Protein 6IF6 (pdb70)

Structure (mmCIF, N/CA/C/O backbone):
data_6IF6
#
_entry.id   6IF6
#
_cell.length_a   66.900
_cell.length_b   66.900
_cell.length_c   59.800
_cell.angle_alpha   90.00
_cell.angle_beta   90.00
_cell.angle_gamma   120.00
#
_symmetry.space_group_name_H-M   'P 31 2 1'
#
loop_
_entity.id
_entity.type
_entity.pdbx_description
1 polymer 'Protein SflA'
2 non-polymer GLYCEROL
3 non-polymer 'PHOSPHATE ION'
4 water water
#
loop_
_atom_site.group_PDB
_atom_site.id
_atom_site.type_symbol
_atom_site.label_atom_id
_atom_site.label_alt_id
_atom_site.label_comp_id
_atom_site.label_asym_id
_atom_site.label_entity_id
_atom_site.label_seq_id
_atom_site.pdbx_PDB_ins_code
_atom_site.Cartn_x
_atom_site.Cartn_y
_atom_site.Cartn_z
_atom_site.occupancy
_atom_site.B_iso_or_equiv
_atom_site.auth_seq_id
_atom_site.auth_comp_id
_atom_site.auth_asym_id
_atom_site.auth_atom_id
_atom_site.pdbx_PDB_model_num
ATOM 1 N N . SER A 1 3 ? 36.897 0.605 13.683 1.00 75.21 1 SER A N 1
ATOM 2 C CA . SER A 1 3 ? 35.831 1.566 13.957 1.00 79.00 1 SER A CA 1
ATOM 3 C C . SER A 1 3 ? 35.931 2.182 15.362 1.00 78.82 1 SER A C 1
ATOM 4 O O . SER A 1 3 ? 35.084 1.918 16.222 1.00 77.82 1 SER A O 1
ATOM 7 N N . GLN A 1 4 ? 36.956 3.004 15.593 1.00 76.37 2 GLN A N 1
ATOM 8 C CA . GLN A 1 4 ? 37.093 3.711 16.872 1.00 74.32 2 GLN A CA 1
ATOM 9 C C . GLN A 1 4 ? 36.221 4.975 16.857 1.00 70.03 2 GLN A C 1
ATOM 10 O O . GLN A 1 4 ? 36.722 6.106 16.970 1.00 63.46 2 GLN A O 1
ATOM 16 N N . ALA A 1 5 ? 34.912 4.764 16.711 1.00 61.32 3 ALA A N 1
ATOM 17 C CA . ALA A 1 5 ? 33.962 5.851 16.508 1.00 55.35 3 ALA A CA 1
ATOM 18 C C . ALA A 1 5 ? 32.583 5.507 17.060 1.00 47.45 3 ALA A C 1
ATOM 19 O O . ALA A 1 5 ? 31.704 5.068 16.317 1.00 48.95 3 ALA A O 1
ATOM 21 N N . PRO A 1 6 ? 32.387 5.736 18.367 1.00 43.50 4 PRO A N 1
ATOM 22 C CA . PRO A 1 6 ? 31.103 5.476 19.036 1.00 42.04 4 PRO A CA 1
ATOM 23 C C . PRO A 1 6 ? 29.973 6.319 18.453 1.00 40.94 4 PRO A C 1
ATOM 24 O O . PRO A 1 6 ? 30.213 7.458 18.052 1.00 41.14 4 PRO A O 1
ATOM 28 N N . ASN A 1 7 ? 28.765 5.769 18.415 1.00 35.18 5 ASN A N 1
ATOM 29 C CA . ASN A 1 7 ? 27.588 6.504 17.973 1.00 39.67 5 ASN A CA 1
ATOM 30 C C . ASN A 1 7 ? 26.621 6.773 19.124 1.00 37.59 5 ASN A C 1
ATOM 31 O O . ASN A 1 7 ? 25.768 7.653 19.039 1.00 35.12 5 ASN A O 1
ATOM 36 N N . ASP A 1 8 ? 26.745 5.998 20.196 1.00 35.91 6 ASP A N 1
ATOM 37 C CA . ASP A 1 8 ? 25.897 6.168 21.375 1.00 37.66 6 ASP A CA 1
ATOM 38 C C . ASP A 1 8 ? 26.485 7.257 22.291 1.00 27.14 6 ASP A C 1
ATOM 39 O O . ASP A 1 8 ? 27.683 7.279 22.524 1.00 31.67 6 ASP A O 1
ATOM 44 N N . PRO A 1 9 ? 25.638 8.181 22.781 1.00 29.82 7 PRO A N 1
ATOM 45 C CA . PRO A 1 9 ? 26.149 9.349 23.518 1.00 27.94 7 PRO A CA 1
ATOM 46 C C . PRO A 1 9 ? 26.869 8.975 24.815 1.00 23.93 7 PRO A C 1
ATOM 47 O O . PRO A 1 9 ? 27.796 9.672 25.210 1.00 24.79 7 PRO A O 1
ATOM 51 N N . ILE A 1 10 ? 26.470 7.885 25.467 1.00 25.56 8 ILE A N 1
ATOM 52 C CA . ILE A 1 10 ? 27.167 7.473 26.682 1.00 24.70 8 ILE A CA 1
ATOM 53 C C . ILE A 1 10 ? 28.570 6.977 26.318 1.00 25.07 8 ILE A C 1
ATOM 54 O O . ILE A 1 10 ? 29.535 7.374 26.948 1.00 25.11 8 ILE A O 1
ATOM 59 N N . GLU A 1 11 ? 28.704 6.140 25.291 1.00 29.27 9 GLU A N 1
ATOM 60 C CA . GLU A 1 11 ? 30.053 5.693 24.936 1.00 27.09 9 GLU A CA 1
ATOM 61 C C . GLU A 1 11 ? 30.896 6.835 24.319 1.00 26.86 9 GLU A C 1
ATOM 62 O O . GLU A 1 11 ? 32.100 6.855 24.480 1.00 27.33 9 GLU A O 1
ATOM 68 N N . GLN A 1 12 ? 30.260 7.803 23.667 1.00 25.00 10 GLN A N 1
ATOM 69 C CA . GLN A 1 12 ? 31.000 8.985 23.205 1.00 26.24 10 GLN A CA 1
ATOM 70 C C . GLN A 1 12 ? 31.595 9.749 24.358 1.00 22.78 10 GLN A C 1
ATOM 71 O O . GLN A 1 12 ? 32.758 10.135 24.331 1.00 23.31 10 GLN A O 1
ATOM 77 N N . TYR A 1 13 ? 30.786 9.944 25.394 1.00 22.83 11 TYR A N 1
ATOM 78 C CA . TYR A 1 13 ? 31.223 10.665 26.569 1.00 21.75 11 TYR A CA 1
ATOM 79 C C . TYR A 1 13 ? 32.370 9.907 27.235 1.00 22.81 11 TYR A C 1
ATOM 80 O O . TYR A 1 13 ? 33.375 10.483 27.667 1.00 22.88 11 TYR A O 1
ATOM 89 N N . GLU A 1 14 ? 32.222 8.599 27.314 1.00 23.31 12 GLU A N 1
ATOM 90 C CA . GLU A 1 14 ? 33.273 7.806 27.941 1.00 25.10 12 GLU A CA 1
ATOM 91 C C . GLU A 1 14 ? 34.544 7.773 27.108 1.00 24.04 12 GLU A C 1
ATOM 92 O O . GLU A 1 14 ? 35.641 7.826 27.646 1.00 28.03 12 GLU A O 1
ATOM 98 N N . TYR A 1 15 ? 34.390 7.683 25.801 1.00 25.75 13 TYR A N 1
ATOM 99 C CA . TYR A 1 15 ? 35.558 7.764 24.924 1.00 27.37 13 TYR A CA 1
ATOM 100 C C . TYR A 1 15 ? 36.275 9.097 25.125 1.00 30.03 13 TYR A C 1
ATOM 101 O O . TYR A 1 15 ? 37.508 9.148 25.171 1.00 29.16 13 TYR A O 1
ATOM 110 N N . ALA A 1 16 ? 35.515 10.180 25.295 1.00 25.52 14 ALA A N 1
ATOM 111 C CA . ALA A 1 16 ? 36.133 11.487 25.551 1.00 21.91 14 ALA A CA 1
ATOM 112 C C . ALA A 1 16 ? 37.010 11.457 26.803 1.00 29.21 14 ALA A C 1
ATOM 113 O O . ALA A 1 16 ? 38.116 12.019 26.817 1.00 28.78 14 ALA A O 1
ATOM 115 N N . GLN A 1 17 ? 36.535 10.790 27.854 1.00 26.23 15 GLN A N 1
ATOM 116 C CA . GLN A 1 17 ? 37.300 10.707 29.104 1.00 31.34 15 GLN A CA 1
ATOM 117 C C . GLN A 1 17 ? 38.557 9.871 28.896 1.00 30.15 15 GLN A C 1
ATOM 118 O O . GLN A 1 17 ? 39.621 10.194 29.413 1.00 36.05 15 GLN A O 1
ATOM 124 N N . GLN A 1 18 ? 38.401 8.790 28.145 1.00 32.05 16 GLN A N 1
ATOM 125 C CA . GLN A 1 18 ? 39.502 7.872 27.844 1.00 37.18 16 GLN A CA 1
ATOM 126 C C . GLN A 1 18 ? 40.634 8.597 27.112 1.00 42.12 16 GLN A C 1
ATOM 127 O O . GLN A 1 18 ? 41.815 8.473 27.471 1.00 41.73 16 GLN A O 1
ATOM 133 N N . LEU A 1 19 ? 40.261 9.370 26.098 1.00 35.83 17 LEU A N 1
ATOM 134 C CA . LEU A 1 19 ? 41.230 10.149 25.331 1.00 39.59 17 LEU A CA 1
ATOM 135 C C . LEU A 1 19 ? 41.943 11.181 26.198 1.00 42.73 17 LEU A C 1
ATOM 136 O O . LEU A 1 19 ? 43.136 11.440 26.026 1.00 50.66 17 LEU A O 1
ATOM 141 N N . LEU A 1 20 ? 41.200 11.777 27.120 1.00 37.80 18 LEU A N 1
ATOM 142 C CA . LEU A 1 20 ? 41.737 12.783 28.018 1.00 39.78 18 LEU A CA 1
ATOM 143 C C . LEU A 1 20 ? 42.706 12.163 29.019 1.00 48.92 18 LEU A C 1
ATOM 144 O O . LEU A 1 20 ? 43.673 12.800 29.435 1.00 55.71 18 LEU A O 1
ATOM 149 N N . ALA A 1 21 ? 42.451 10.916 29.398 1.00 46.61 19 ALA A N 1
ATOM 150 C CA . ALA A 1 21 ? 43.282 10.252 30.390 1.00 52.03 19 ALA A CA 1
ATOM 151 C C . ALA A 1 21 ? 44.606 9.792 29.784 1.00 59.71 19 ALA A C 1
ATOM 152 O O . ALA A 1 21 ? 45.550 9.498 30.520 1.00 65.81 19 ALA A O 1
ATOM 154 N N . SER A 1 22 ? 44.674 9.738 28.451 1.00 57.24 20 SER A N 1
ATOM 155 C CA . SER A 1 22 ? 45.930 9.459 27.742 1.00 61.03 20 SER A CA 1
ATOM 156 C C . SER A 1 22 ? 46.988 10.516 28.057 1.00 68.65 20 SER A C 1
ATOM 157 O O . SER A 1 22 ? 48.187 10.256 27.938 1.00 72.36 20 SER A O 1
ATOM 160 N N . ASN A 1 23 ? 46.526 11.709 28.436 1.00 69.29 21 ASN A N 1
ATOM 161 C CA . ASN A 1 23 ? 47.387 12.779 28.941 1.00 68.66 21 ASN A CA 1
ATOM 162 C C . ASN A 1 23 ? 48.601 13.068 28.057 1.00 73.66 21 ASN A C 1
ATOM 163 O O . ASN A 1 23 ? 49.724 13.197 28.560 1.00 73.34 21 ASN A O 1
ATOM 168 N N . LYS A 1 24 ? 48.375 13.151 26.744 1.00 74.31 22 LYS A N 1
ATOM 169 C CA . LYS A 1 24 ? 49.422 13.556 25.805 1.00 68.79 22 LYS A CA 1
ATOM 170 C C . LYS A 1 24 ? 49.941 14.937 26.183 1.00 67.78 22 LYS A C 1
ATOM 171 O O . LYS A 1 24 ? 51.067 15.088 26.660 1.00 71.84 22 LYS A O 1
ATOM 177 N N . ALA A 1 25 ? 49.100 15.943 25.981 1.00 64.89 23 ALA A N 1
ATOM 178 C CA . ALA A 1 25 ? 49.438 17.303 26.366 1.00 63.54 23 ALA A CA 1
ATOM 179 C C . ALA A 1 25 ? 48.455 17.806 27.433 1.00 62.54 23 ALA A C 1
ATOM 180 O O . ALA A 1 25 ? 48.509 18.970 27.847 1.00 56.58 23 ALA A O 1
ATOM 182 N N . GLU A 1 26 ? 47.568 16.900 27.859 1.00 61.23 24 GLU A N 1
ATOM 183 C CA . GLU A 1 26 ? 46.438 17.158 28.772 1.00 65.07 24 GLU A CA 1
ATOM 184 C C . GLU A 1 26 ? 45.366 18.055 28.117 1.00 61.00 24 GLU A C 1
ATOM 185 O O . GLU A 1 26 ? 44.201 18.066 28.532 1.00 60.57 24 GLU A O 1
ATOM 191 N N . ALA A 1 27 ? 45.764 18.806 27.096 1.00 59.87 25 ALA A N 1
ATOM 192 C CA . ALA A 1 27 ? 44.813 19.410 26.178 1.00 48.08 25 ALA A CA 1
ATOM 193 C C . ALA A 1 27 ? 44.449 18.339 25.172 1.00 43.07 25 ALA A C 1
ATOM 194 O O . ALA A 1 27 ? 45.317 17.778 24.501 1.00 43.12 25 ALA A O 1
ATOM 196 N N . SER A 1 28 ? 43.168 18.026 25.082 1.00 38.56 26 SER A N 1
ATOM 197 C CA . SER A 1 28 ? 42.750 16.965 24.192 1.00 31.56 26 SER A CA 1
ATOM 198 C C . SER A 1 28 ? 41.638 17.451 23.282 1.00 28.40 26 SER A C 1
ATOM 199 O O . SER A 1 28 ? 40.466 17.379 23.638 1.00 24.10 26 SER A O 1
ATOM 202 N N . PRO A 1 29 ? 42.002 17.943 22.083 1.00 28.99 27 PRO A N 1
ATOM 203 C CA . PRO A 1 29 ? 40.961 18.418 21.168 1.00 24.90 27 PRO A CA 1
ATOM 204 C C . PRO A 1 29 ? 39.959 17.345 20.801 1.00 23.58 27 PRO A C 1
ATOM 205 O O . PRO A 1 29 ? 38.791 17.650 20.584 1.00 21.32 27 PRO A O 1
ATOM 209 N N . ASP A 1 3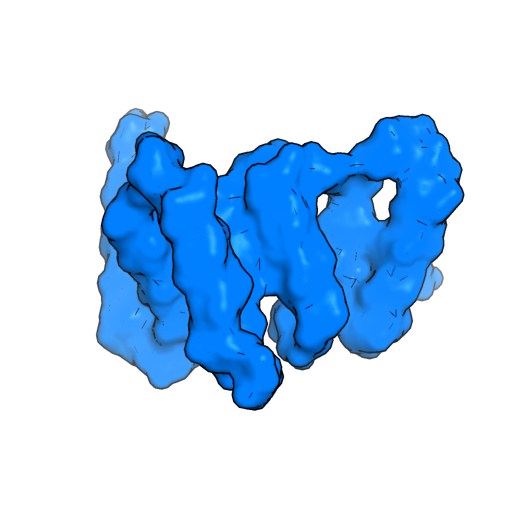0 ? 40.394 16.094 20.725 1.00 25.27 28 ASP A N 1
ATOM 210 C CA . ASP A 1 30 ? 39.423 15.043 20.451 1.00 26.81 28 ASP A CA 1
ATOM 211 C C . ASP A 1 30 ? 38.495 14.807 21.669 1.00 21.35 28 ASP A C 1
ATOM 212 O O . ASP A 1 30 ? 37.384 14.325 21.504 1.00 23.31 28 ASP A O 1
ATOM 217 N N . THR A 1 31 ? 38.940 15.164 22.870 1.00 24.41 29 THR A N 1
ATOM 218 C CA . THR A 1 31 ? 38.016 15.126 24.020 1.00 24.17 29 THR A CA 1
ATOM 219 C C . THR A 1 31 ? 36.897 16.120 23.762 1.00 22.26 29 THR A C 1
ATOM 220 O O . THR A 1 31 ? 35.728 15.779 23.878 1.00 22.65 29 THR A O 1
ATOM 224 N N . ARG A 1 32 ? 37.244 17.328 23.327 1.00 21.20 30 ARG A N 1
ATOM 225 C CA . ARG A 1 32 ? 36.194 18.302 23.020 1.00 19.30 30 ARG A CA 1
ATOM 226 C C . ARG A 1 32 ? 35.282 17.787 21.910 1.00 19.79 30 ARG A C 1
ATOM 227 O O . ARG A 1 32 ? 34.067 17.915 21.988 1.00 19.16 30 ARG A O 1
ATOM 235 N N . TYR A 1 33 ? 35.877 17.197 20.874 1.00 21.40 31 TYR A N 1
ATOM 236 C CA . TYR A 1 33 ? 35.110 16.679 19.754 1.00 21.97 31 TYR A CA 1
ATOM 237 C C . TYR A 1 33 ? 34.068 15.645 20.196 1.00 20.66 31 TYR A C 1
ATOM 238 O O . TYR A 1 33 ? 32.910 15.728 19.819 1.00 19.97 31 TYR A O 1
ATOM 247 N N . TRP A 1 34 ? 34.492 14.654 20.972 1.00 21.80 32 TRP A N 1
ATOM 248 C CA . TRP A 1 34 ? 33.555 13.614 21.406 1.00 22.24 32 TRP A CA 1
ATOM 249 C C . TRP A 1 34 ? 32.534 14.124 22.441 1.00 19.15 32 TRP A C 1
ATOM 250 O O . TRP A 1 34 ? 31.378 13.693 22.435 1.00 22.87 32 TRP A O 1
ATOM 261 N N . LEU A 1 35 ? 32.943 15.056 23.292 1.00 21.67 33 LEU A N 1
ATOM 262 C CA . LEU A 1 35 ? 31.967 15.693 24.198 1.00 18.44 33 LEU A CA 1
ATOM 263 C C . LEU A 1 35 ? 30.869 16.382 23.397 1.00 20.97 33 LEU A C 1
ATOM 264 O O . LEU A 1 35 ? 29.692 16.343 23.766 1.00 17.46 33 LEU A O 1
ATOM 269 N N . GLU A 1 36 ? 31.251 16.999 22.276 1.00 20.65 34 GLU A N 1
ATOM 270 C CA . GLU A 1 36 ? 30.282 17.718 21.449 1.00 20.09 34 GLU A CA 1
ATOM 271 C C . GLU A 1 36 ? 29.317 16.753 20.800 1.00 19.08 34 GLU A C 1
ATOM 272 O O . GLU A 1 36 ? 28.123 17.019 20.717 1.00 19.05 34 GLU A O 1
ATOM 278 N N . GLN A 1 37 ? 29.833 15.621 20.321 1.00 20.72 35 GLN A N 1
ATOM 279 C CA . GLN A 1 37 ? 28.950 14.620 19.725 1.00 22.75 35 GLN A CA 1
ATOM 280 C C . GLN A 1 37 ? 27.951 14.130 20.767 1.00 22.89 35 GLN A C 1
ATOM 281 O O . GLN A 1 37 ? 26.757 13.985 20.500 1.00 21.35 35 GLN A O 1
ATOM 287 N N . SER A 1 38 ? 28.461 13.861 21.961 1.00 20.75 36 SER A N 1
ATOM 288 C CA . SER A 1 38 ? 27.599 13.379 23.035 1.00 21.49 36 SER A CA 1
ATOM 289 C C . SER A 1 38 ? 26.585 14.451 23.462 1.00 18.95 36 SER A C 1
ATOM 290 O O . SER A 1 38 ? 25.397 14.177 23.605 1.00 19.34 36 SER A O 1
ATOM 293 N N . ALA A 1 39 ? 27.078 15.665 23.689 1.00 18.36 37 ALA A N 1
ATOM 294 C CA . ALA A 1 39 ? 26.226 16.776 24.138 1.00 18.28 37 ALA A CA 1
ATOM 295 C C . ALA A 1 39 ? 25.133 17.082 23.122 1.00 23.42 37 ALA A C 1
ATOM 296 O O . ALA A 1 39 ? 24.016 17.442 23.481 1.00 20.11 37 ALA A O 1
ATOM 298 N N . ASN A 1 40 ? 25.452 16.927 21.841 1.00 23.33 38 ASN A N 1
ATOM 299 C CA . ASN A 1 40 ? 24.445 17.222 20.835 1.00 23.45 38 ASN A CA 1
ATOM 300 C C . ASN A 1 40 ? 23.333 16.188 20.762 1.00 30.00 38 ASN A C 1
ATOM 301 O O . ASN A 1 40 ? 22.290 16.457 20.176 1.00 29.42 38 ASN A O 1
ATOM 306 N N . GLN A 1 41 ? 23.518 15.032 21.398 1.00 26.39 39 GLN A N 1
ATOM 307 C CA . GLN A 1 41 ? 22.423 14.070 21.491 1.00 28.59 39 GLN A CA 1
ATOM 308 C C . GLN A 1 41 ? 21.688 14.218 22.815 1.00 30.26 39 GLN A C 1
ATOM 309 O O . GLN A 1 41 ? 20.849 13.388 23.173 1.00 34.11 39 GLN A O 1
ATOM 315 N N . GLY A 1 42 ? 22.025 15.278 23.546 1.00 26.59 40 GLY A N 1
ATOM 316 C CA . GLY A 1 42 ? 21.315 15.641 24.754 1.00 27.01 40 GLY A CA 1
ATOM 317 C C . GLY A 1 42 ? 21.865 15.035 26.035 1.00 24.89 40 GLY A C 1
ATOM 318 O O . GLY A 1 42 ? 21.167 15.001 27.054 1.00 25.86 40 GLY A O 1
ATOM 319 N N . TYR A 1 43 ? 23.101 14.551 26.001 1.00 20.13 41 TYR A N 1
ATOM 320 C CA . TYR A 1 43 ? 23.633 13.872 27.182 1.00 22.03 41 TYR A CA 1
ATOM 321 C C . TYR A 1 43 ? 24.161 14.910 28.187 1.00 22.79 41 TYR A C 1
ATOM 322 O O . TYR A 1 43 ? 25.178 15.549 27.973 1.00 18.76 41 TYR A O 1
ATOM 331 N N . LEU A 1 44 ? 23.449 15.073 29.295 1.00 19.38 42 LEU A N 1
ATOM 332 C CA . LEU A 1 44 ? 23.763 16.128 30.256 1.00 20.69 42 LEU A CA 1
ATOM 333 C C . LEU A 1 44 ? 25.209 16.155 30.824 1.00 20.75 42 LEU A C 1
ATOM 334 O O . LEU A 1 44 ? 25.768 17.223 30.970 1.00 17.83 42 LEU A O 1
ATOM 339 N N . PRO A 1 45 ? 25.799 14.994 31.171 1.00 20.74 43 PRO A N 1
ATOM 340 C CA . PRO A 1 45 ? 27.188 15.082 31.657 1.00 21.20 43 PRO A CA 1
ATOM 341 C C . PRO A 1 45 ? 28.135 15.689 30.615 1.00 14.90 43 PRO A C 1
ATOM 342 O O . PRO A 1 45 ? 29.063 16.407 30.988 1.00 15.23 43 PRO A O 1
ATOM 346 N N . ALA A 1 46 ? 27.898 15.402 29.337 1.00 16.06 44 ALA A N 1
ATOM 347 C CA . ALA A 1 46 ? 28.753 15.941 28.283 1.00 17.24 44 ALA A CA 1
ATOM 348 C C . ALA A 1 46 ? 28.556 17.455 28.178 1.00 14.49 44 ALA A C 1
ATOM 349 O O . ALA A 1 46 ? 29.516 18.206 27.987 1.00 18.94 44 ALA A O 1
ATOM 351 N N . GLN A 1 47 ? 27.303 17.905 28.291 1.00 14.96 45 GLN A N 1
ATOM 352 C CA . GLN A 1 47 ? 27.011 19.335 28.221 1.00 15.82 45 GLN A CA 1
ATOM 353 C C . GLN A 1 47 ? 27.699 20.081 29.362 1.00 15.41 45 GLN A C 1
ATOM 354 O O . GLN A 1 47 ? 28.219 21.169 29.176 1.00 13.83 45 GLN A O 1
ATOM 360 N N . LYS A 1 48 ? 27.696 19.494 30.557 1.00 15.66 46 LYS A N 1
ATOM 361 C CA . LYS A 1 48 ? 28.316 20.168 31.697 1.00 14.84 46 LYS A CA 1
ATOM 362 C C . LYS A 1 48 ? 29.830 20.281 31.510 1.00 15.85 46 LYS A C 1
ATOM 363 O O . LYS A 1 48 ? 30.430 21.317 31.804 1.00 16.84 46 LYS A O 1
ATOM 369 N N . GLN A 1 49 ? 30.443 19.197 31.060 1.00 14.37 47 GLN A N 1
ATOM 370 C CA . GLN A 1 49 ? 31.903 19.217 30.853 1.00 20.44 47 GLN A CA 1
ATOM 371 C C . GLN A 1 49 ? 32.269 20.195 29.730 1.00 18.37 47 GLN A C 1
ATOM 372 O O . GLN A 1 49 ? 33.263 20.918 29.787 1.00 15.93 47 GLN A O 1
ATOM 378 N N . LEU A 1 50 ? 31.450 20.197 28.691 1.00 17.38 48 LEU A N 1
ATOM 379 C CA . LEU A 1 50 ? 31.677 21.081 27.556 1.00 19.91 48 LEU A CA 1
ATOM 380 C C . LEU A 1 50 ? 31.519 22.534 27.971 1.00 16.88 48 LEU A C 1
ATOM 381 O O . LEU A 1 50 ? 32.250 23.413 27.493 1.00 20.80 48 LEU A O 1
ATOM 386 N N . ALA A 1 51 ? 30.572 22.815 28.872 1.00 15.25 49 ALA A N 1
ATOM 387 C CA . ALA A 1 51 ? 30.426 24.194 29.338 1.00 18.41 49 ALA A CA 1
ATOM 388 C C . ALA A 1 51 ? 31.702 24.663 30.049 1.00 22.27 49 ALA A C 1
ATOM 389 O O . ALA A 1 51 ? 32.196 25.781 29.811 1.00 20.44 49 ALA A O 1
ATOM 391 N N . ASN A 1 52 ? 32.247 23.810 30.914 1.00 18.55 50 ASN A N 1
ATOM 392 C CA . ASN A 1 52 ? 33.505 24.142 31.567 1.00 20.05 50 ASN A CA 1
ATOM 393 C C . ASN A 1 52 ? 34.649 24.254 30.550 1.00 17.93 50 ASN A C 1
ATOM 394 O O . ASN A 1 52 ? 35.519 25.112 30.698 1.00 20.06 50 ASN A O 1
ATOM 399 N N . ASP A 1 53 ? 34.645 23.376 29.552 1.00 16.02 51 ASP A N 1
ATOM 400 C CA . ASP A 1 53 ? 35.733 23.330 28.559 1.00 18.02 51 ASP A CA 1
ATOM 401 C C . ASP A 1 53 ? 35.803 24.675 27.807 1.00 19.16 51 ASP A C 1
ATOM 402 O O . ASP A 1 53 ? 36.867 25.315 27.704 1.00 18.08 51 ASP A O 1
ATOM 407 N N . PHE A 1 54 ? 34.650 25.137 27.339 1.00 16.99 52 PHE A N 1
ATOM 408 C CA . PHE A 1 54 ? 34.603 26.375 26.571 1.00 16.40 52 PHE A CA 1
ATOM 409 C C . PHE A 1 54 ? 34.886 27.606 27.435 1.00 20.25 52 PHE A C 1
ATOM 410 O O . PHE A 1 54 ? 35.496 28.585 26.984 1.00 18.77 52 PHE A O 1
ATOM 418 N N . ALA A 1 55 ? 34.429 27.564 28.682 1.00 17.71 53 ALA A N 1
ATOM 419 C CA . ALA A 1 55 ? 34.616 28.688 29.597 1.00 22.68 53 ALA A CA 1
ATOM 420 C C . ALA A 1 55 ? 36.085 28.864 29.958 1.00 25.38 53 ALA A C 1
ATOM 421 O O . ALA A 1 55 ? 36.580 29.977 30.028 1.00 24.68 53 ALA A O 1
ATOM 423 N N . LYS A 1 56 ? 36.772 27.748 30.198 1.00 18.92 54 LYS A N 1
ATOM 424 C CA . LYS A 1 56 ? 38.113 27.793 30.761 1.00 21.52 54 LYS A CA 1
ATOM 425 C C . LYS A 1 56 ? 39.221 27.545 29.731 1.00 26.30 54 LYS A C 1
ATOM 426 O O . LYS A 1 56 ? 40.381 27.836 29.989 1.00 24.06 54 LYS A O 1
ATOM 432 N N . GLY A 1 57 ? 38.849 26.991 28.582 1.00 23.85 55 GLY A N 1
ATOM 433 C CA . GLY A 1 57 ? 39.787 26.665 27.523 1.00 22.13 55 GLY A CA 1
ATOM 434 C C . GLY A 1 57 ? 40.557 25.415 27.905 1.00 24.00 55 GLY A C 1
ATOM 435 O O . GLY A 1 57 ? 41.783 25.394 27.910 1.00 25.51 55 GLY A O 1
ATOM 436 N N . ILE A 1 58 ? 39.839 24.357 28.243 1.00 21.58 56 ILE A N 1
ATOM 437 C CA . ILE A 1 58 ? 40.496 23.163 28.762 1.00 25.77 56 ILE A CA 1
ATOM 438 C C . ILE A 1 58 ? 41.095 22.298 27.649 1.00 25.76 56 ILE A C 1
ATOM 439 O O . ILE A 1 58 ? 42.270 21.900 27.708 1.00 24.29 56 ILE A O 1
ATOM 444 N N . ASN A 1 59 ? 40.294 22.002 26.637 1.00 19.59 57 ASN A N 1
ATOM 445 C CA . ASN A 1 59 ? 40.728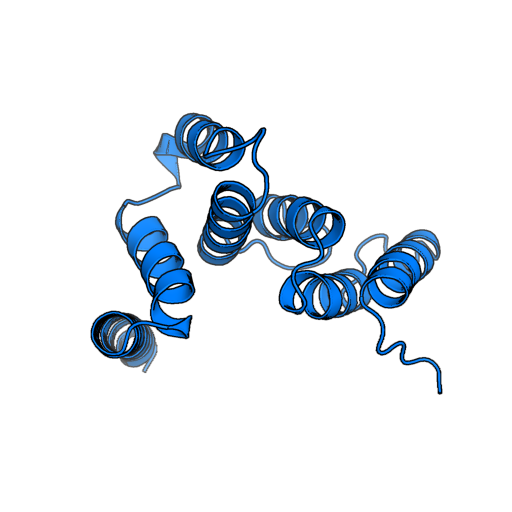 21.152 25.539 1.00 21.47 57 ASN A CA 1
ATOM 446 C C . ASN A 1 59 ? 40.912 21.929 24.239 1.00 21.43 57 ASN A C 1
ATOM 447 O O . ASN A 1 59 ? 41.043 21.345 23.173 1.00 25.39 57 ASN A O 1
ATOM 452 N N . GLY A 1 60 ? 40.874 23.241 24.339 1.00 21.06 58 GLY A N 1
ATOM 453 C CA . GLY A 1 60 ? 41.029 24.074 23.167 1.00 23.06 58 GLY A CA 1
ATOM 454 C C . GLY A 1 60 ? 40.792 25.514 23.532 1.00 23.29 58 GLY A C 1
ATOM 455 O O . GLY A 1 60 ? 40.853 25.889 24.705 1.00 20.28 58 GLY A O 1
ATOM 456 N N . GLU A 1 61 ? 40.541 26.334 22.521 1.00 19.31 59 GLU A N 1
ATOM 457 C CA . GLU A 1 61 ? 40.405 27.759 22.743 1.00 17.39 59 GLU A CA 1
ATOM 458 C C . GLU A 1 61 ? 39.210 28.021 23.653 1.00 21.12 59 GLU A C 1
ATOM 459 O O . GLU A 1 61 ? 38.261 27.250 23.634 1.00 18.52 59 GLU A O 1
ATOM 465 N N . LYS A 1 62 ? 39.247 29.100 24.431 1.00 19.66 60 LYS A N 1
ATOM 466 C CA . LYS A 1 62 ? 38.039 29.558 25.114 1.00 21.59 60 LYS A CA 1
ATOM 467 C C . LYS A 1 62 ? 37.003 30.030 24.098 1.00 26.49 60 LYS A C 1
ATOM 468 O O . LYS A 1 62 ? 37.341 30.473 22.998 1.00 21.31 60 LYS A O 1
ATOM 474 N N . ASN A 1 63 ? 35.732 29.934 24.470 1.00 20.90 61 ASN A N 1
ATOM 475 C CA . ASN A 1 63 ? 34.676 30.455 23.614 1.00 22.67 61 ASN A CA 1
ATOM 476 C C . ASN A 1 63 ? 33.494 30.793 24.493 1.00 23.49 61 ASN A C 1
ATOM 477 O O . ASN A 1 63 ? 32.668 29.915 24.793 1.00 19.37 61 ASN A O 1
ATOM 482 N N . GLU A 1 64 ? 33.416 32.060 24.888 1.00 21.75 62 GLU A N 1
ATOM 483 C CA . GLU A 1 64 ? 32.401 32.502 25.857 1.00 28.12 62 GLU A CA 1
ATOM 484 C C . GLU A 1 64 ? 30.980 32.286 25.345 1.00 22.66 62 GLU A C 1
ATOM 485 O O . GLU A 1 64 ? 30.077 31.913 26.099 1.00 20.34 62 GLU A O 1
ATOM 491 N N . THR A 1 65 ? 30.767 32.541 24.058 1.00 25.05 63 THR A N 1
ATOM 492 C CA . THR A 1 65 ? 29.435 32.380 23.499 1.00 22.83 63 THR A CA 1
ATOM 493 C C . THR A 1 65 ? 29.003 30.908 23.510 1.00 19.64 63 THR A C 1
ATOM 494 O O . THR A 1 65 ? 27.845 30.598 23.843 1.00 17.23 63 THR A O 1
ATOM 498 N N . GLN A 1 66 ? 29.913 29.987 23.192 1.00 18.29 64 GLN A N 1
ATOM 499 C CA . GLN A 1 66 ? 29.559 28.567 23.248 1.00 16.60 64 GLN A CA 1
ATOM 500 C C . GLN A 1 66 ? 29.445 28.056 24.693 1.00 15.99 64 GLN A C 1
ATOM 501 O O . GLN A 1 66 ? 28.678 27.128 24.967 1.00 16.13 64 GLN A O 1
ATOM 507 N N . ALA A 1 67 ? 30.215 28.643 25.593 1.00 16.52 65 ALA A N 1
ATOM 508 C CA . ALA A 1 67 ? 30.066 28.328 27.020 1.00 16.62 65 ALA A CA 1
ATOM 509 C C . ALA A 1 67 ? 28.638 28.695 27.434 1.00 18.22 65 ALA A C 1
ATOM 510 O O . ALA A 1 67 ? 27.934 27.887 28.037 1.00 15.34 65 ALA A O 1
ATOM 512 N N . LEU A 1 68 ? 28.201 29.903 27.050 1.00 16.01 66 LEU A N 1
ATOM 513 C CA . LEU A 1 68 ? 26.849 30.369 27.388 1.00 15.91 66 LEU A CA 1
ATOM 514 C C . LEU A 1 68 ? 25.782 29.492 26.749 1.00 15.11 66 LEU A C 1
ATOM 515 O O . LEU A 1 68 ? 24.731 29.238 27.338 1.00 17.22 66 LEU A O 1
ATOM 520 N N . TYR A 1 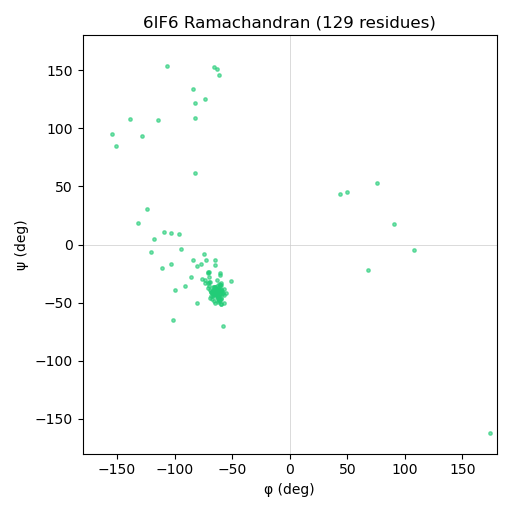69 ? 26.063 29.011 25.542 1.00 14.87 67 TYR A N 1
ATOM 521 C CA . TYR A 1 69 ? 25.124 28.139 24.851 1.00 16.19 67 TYR A CA 1
ATOM 522 C C . TYR A 1 69 ? 24.907 26.852 25.626 1.00 16.37 67 TYR A C 1
ATOM 523 O O . TYR A 1 69 ? 23.772 26.420 25.825 1.00 14.41 67 TYR A O 1
ATOM 532 N N . TRP A 1 70 ? 26.005 26.207 26.030 1.00 15.36 68 TRP A N 1
ATOM 533 C CA . TRP A 1 70 ? 25.853 24.928 26.739 1.00 14.52 68 TRP A CA 1
ATOM 534 C C . TRP A 1 70 ? 25.261 25.141 28.135 1.00 13.69 68 TRP A C 1
ATOM 535 O O . TRP A 1 70 ? 24.512 24.278 28.644 1.00 16.29 68 TRP A O 1
ATOM 546 N N . LEU A 1 71 ? 25.568 26.277 28.746 1.00 13.86 69 LEU A N 1
ATOM 547 C CA . LEU A 1 71 ? 24.959 26.605 30.044 1.00 15.61 69 LEU A CA 1
ATOM 548 C C . LEU A 1 71 ? 23.446 26.764 29.883 1.00 16.46 69 LEU A C 1
ATOM 549 O O . LEU A 1 71 ? 22.655 26.352 30.744 1.00 15.36 69 LEU A O 1
ATOM 554 N N . THR A 1 72 ? 23.047 27.349 28.764 1.00 15.26 70 THR A N 1
ATOM 555 C CA . THR A 1 72 ? 21.626 27.499 28.479 1.00 14.98 70 THR A CA 1
ATOM 556 C C . THR A 1 72 ? 20.997 26.132 28.277 1.00 18.09 70 THR A C 1
ATOM 557 O O . THR A 1 72 ? 19.901 25.847 28.769 1.00 19.38 70 THR A O 1
ATOM 561 N N . SER A 1 73 ? 21.695 25.264 27.542 1.00 16.27 71 SER A N 1
ATOM 562 C CA . SER A 1 73 ? 21.204 23.929 27.301 1.00 14.92 71 SER A CA 1
ATOM 563 C C . SER A 1 73 ? 21.012 23.158 28.613 1.00 18.49 71 SER A C 1
ATOM 564 O O . SER A 1 73 ? 20.028 22.436 28.811 1.00 18.52 71 SER A O 1
ATOM 567 N N . ILE A 1 74 ? 21.951 23.342 29.526 1.00 14.64 72 ILE A N 1
ATOM 568 C CA . ILE A 1 74 ? 21.868 22.685 30.831 1.00 15.10 72 ILE A CA 1
ATOM 569 C C . ILE A 1 74 ? 20.638 23.205 31.565 1.00 16.06 72 ILE A C 1
ATOM 570 O O . ILE A 1 74 ? 19.888 22.421 32.148 1.00 20.21 72 ILE A O 1
ATOM 575 N N . ALA A 1 75 ? 20.421 24.525 31.512 1.00 15.60 73 ALA A N 1
ATOM 576 C CA . ALA A 1 75 ? 19.247 25.114 32.169 1.00 19.88 73 ALA A CA 1
ATOM 577 C C . ALA A 1 75 ? 17.964 24.478 31.639 1.00 22.91 73 ALA A C 1
ATOM 578 O O . ALA A 1 75 ? 17.013 24.228 32.395 1.00 20.85 73 ALA A O 1
ATOM 580 N N . LEU A 1 76 ? 17.934 24.198 30.342 1.00 18.98 74 LEU A N 1
ATOM 581 C CA . LEU A 1 76 ? 16.708 23.672 29.728 1.00 20.55 74 LEU A CA 1
ATOM 582 C C . LEU A 1 76 ? 16.520 22.187 29.952 1.00 29.17 74 LEU A C 1
ATOM 583 O O . LEU A 1 76 ? 15.409 21.665 29.817 1.00 30.37 74 LEU A O 1
ATOM 588 N N . ASN A 1 77 ? 17.593 21.491 30.298 1.00 24.69 75 ASN A N 1
ATOM 589 C CA . ASN A 1 77 ? 17.530 20.041 30.337 1.00 24.15 75 ASN A CA 1
ATOM 590 C C . ASN A 1 77 ? 17.830 19.415 31.707 1.00 27.42 75 ASN A C 1
ATOM 591 O O . ASN A 1 77 ? 17.655 18.225 31.893 1.00 32.15 75 ASN A O 1
ATOM 596 N N . ASP A 1 78 ? 18.246 20.225 32.673 1.00 19.89 76 ASP A N 1
ATOM 597 C CA . ASP A 1 78 ? 18.530 19.737 34.029 1.00 20.58 76 ASP A CA 1
ATOM 598 C C . ASP A 1 78 ? 17.510 20.368 34.974 1.00 24.22 76 ASP A C 1
ATOM 599 O O . ASP A 1 78 ? 17.591 21.569 35.268 1.00 22.10 76 ASP A O 1
ATOM 604 N N . PRO A 1 79 ? 16.549 19.567 35.451 1.00 25.19 77 PRO A N 1
ATOM 605 C CA . PRO A 1 79 ? 15.469 20.101 36.288 1.00 24.56 77 PRO A CA 1
ATOM 606 C C . PRO A 1 79 ? 15.966 20.640 37.624 1.00 25.42 77 PRO A C 1
ATOM 607 O O . PRO A 1 79 ? 15.248 21.425 38.240 1.00 27.94 77 PRO A O 1
ATOM 611 N N . THR A 1 80 ? 17.179 20.276 38.050 1.00 23.53 78 THR A N 1
ATOM 612 C CA . THR A 1 80 ? 17.712 20.870 39.269 1.00 22.74 78 THR A CA 1
ATOM 613 C C . THR A 1 80 ? 18.734 21.934 38.974 1.00 22.81 78 THR A C 1
ATOM 614 O O . THR A 1 80 ? 19.418 22.387 39.884 1.00 24.20 78 THR A O 1
ATOM 618 N N . ASP A 1 81 ? 18.866 22.328 37.704 1.00 20.37 79 ASP A N 1
ATOM 619 C CA . ASP A 1 81 ? 19.653 23.507 37.422 1.00 20.58 79 ASP A CA 1
ATOM 620 C C . ASP A 1 81 ? 18.737 24.707 37.173 1.00 20.65 79 ASP A C 1
ATOM 621 O O . ASP A 1 81 ? 18.752 25.679 37.930 1.00 20.63 79 ASP A O 1
ATOM 626 N N . GLN A 1 82 ? 17.955 24.628 36.096 1.00 18.12 80 GLN A N 1
ATOM 627 C CA . GLN A 1 82 ? 17.049 25.688 35.697 1.00 17.56 80 GLN A CA 1
ATOM 628 C C . GLN A 1 82 ? 17.661 27.064 35.786 1.00 18.83 80 GLN A C 1
ATOM 629 O O . GLN A 1 82 ? 17.011 27.997 36.268 1.00 21.96 80 GLN A O 1
ATOM 635 N N . GLY A 1 83 ? 18.905 27.190 35.332 1.00 17.06 81 GLY A N 1
ATOM 636 C CA . GLY A 1 83 ? 19.528 28.491 35.176 1.00 16.85 81 GLY A CA 1
ATOM 637 C C . GLY A 1 83 ? 20.612 28.836 36.189 1.00 17.28 81 GLY A C 1
ATOM 638 O O . GLY A 1 83 ? 21.254 29.866 36.070 1.00 14.92 81 GLY A O 1
ATOM 639 N N . PHE A 1 84 ? 20.825 27.974 37.176 1.00 15.54 82 PHE A N 1
ATOM 640 C CA . PHE A 1 84 ? 21.817 28.281 38.192 1.00 15.48 82 PHE A CA 1
ATOM 641 C C . PHE A 1 84 ? 23.227 28.464 37.602 1.00 14.64 82 PHE A C 1
ATOM 642 O O . PHE A 1 84 ? 23.889 29.462 37.892 1.00 16.44 82 PHE A O 1
ATOM 650 N N . LEU A 1 85 ? 23.702 27.515 36.800 1.00 15.60 83 LEU A N 1
ATOM 651 C CA . LEU A 1 85 ? 25.085 27.614 36.314 1.00 14.57 83 LEU A CA 1
ATOM 652 C C . LEU A 1 85 ? 25.237 28.812 35.381 1.00 16.60 83 LEU A C 1
ATOM 653 O O . LEU A 1 85 ? 26.240 29.500 35.403 1.00 14.96 83 LEU A O 1
ATOM 658 N N . LEU A 1 86 ? 24.236 29.038 34.546 1.00 12.81 84 LEU A N 1
ATOM 659 C CA . LEU A 1 86 ? 24.228 30.218 33.678 1.00 16.69 84 LEU A CA 1
ATOM 660 C C . LEU A 1 86 ? 24.278 31.517 34.484 1.00 17.07 84 LEU A C 1
ATOM 661 O O . LEU A 1 86 ? 25.097 32.407 34.196 1.00 20.05 84 LEU A O 1
ATOM 666 N N . ALA A 1 87 ? 23.387 31.646 35.464 1.00 18.04 85 ALA A N 1
ATOM 667 C CA . ALA A 1 87 ? 23.365 32.836 36.324 1.00 19.29 85 ALA A CA 1
ATOM 668 C C . ALA A 1 87 ? 24.713 33.060 37.023 1.00 21.93 85 ALA A C 1
ATOM 669 O O . ALA A 1 87 ? 25.209 34.180 37.120 1.00 18.54 85 ALA A O 1
ATOM 671 N N . ASN A 1 88 ? 25.299 31.986 37.531 1.00 19.33 86 ASN A N 1
ATOM 672 C CA . ASN A 1 88 ? 26.527 32.148 38.305 1.00 20.13 86 ASN A CA 1
ATOM 673 C C . ASN A 1 88 ? 27.673 32.532 37.370 1.00 24.87 86 ASN A C 1
ATOM 674 O O . ASN A 1 88 ? 28.528 33.348 37.724 1.00 24.57 86 ASN A O 1
ATOM 679 N N . PHE A 1 89 ? 27.680 31.959 36.168 1.00 21.50 87 PHE A N 1
ATOM 680 C CA . PHE A 1 89 ? 28.675 32.313 35.155 1.00 22.64 87 PHE A CA 1
ATOM 681 C C . PHE A 1 89 ? 28.607 33.798 34.750 1.00 25.75 87 PHE A C 1
ATOM 682 O O . PHE A 1 89 ? 29.620 34.505 34.673 1.00 24.60 87 PHE A O 1
ATOM 690 N N . ILE A 1 90 ? 27.407 34.271 34.483 1.00 21.06 88 ILE A N 1
ATOM 691 C CA . ILE A 1 90 ? 27.213 35.676 34.175 1.00 22.66 88 ILE A CA 1
ATOM 692 C C . ILE A 1 90 ? 27.676 36.538 35.346 1.00 25.59 88 ILE A C 1
ATOM 693 O O . ILE A 1 90 ? 28.409 37.496 35.154 1.00 29.42 88 ILE A O 1
ATOM 698 N N . GLN A 1 91 ? 27.286 36.163 36.558 1.00 24.66 89 GLN A N 1
ATOM 699 C CA . GLN A 1 91 ? 27.585 36.952 37.763 1.00 29.91 89 GLN A CA 1
ATOM 700 C C . GLN A 1 91 ? 29.086 37.110 38.020 1.00 35.98 89 GLN A C 1
ATOM 701 O O . GLN A 1 91 ? 29.551 38.178 38.438 1.00 35.92 89 GLN A O 1
ATOM 707 N N . ARG A 1 92 ? 29.848 36.050 37.775 1.00 33.65 90 ARG A N 1
ATOM 708 C CA . ARG A 1 92 ? 31.268 36.074 38.105 1.00 34.75 90 ARG A CA 1
ATOM 709 C C . ARG A 1 92 ? 32.104 36.493 36.894 1.00 36.92 90 ARG A C 1
ATOM 710 O O . ARG A 1 92 ? 33.322 36.666 36.988 1.00 38.21 90 ARG A O 1
ATOM 718 N N . ASN A 1 93 ? 31.436 36.680 35.763 1.00 32.43 91 ASN A N 1
ATOM 719 C CA . ASN A 1 93 ? 32.070 37.185 34.554 1.00 36.96 91 ASN A CA 1
ATOM 720 C C . ASN A 1 93 ? 31.382 38.432 34.019 1.00 37.75 91 ASN A C 1
ATOM 721 O O . ASN A 1 93 ? 31.378 38.670 32.817 1.00 42.94 91 ASN A O 1
ATOM 726 N N . GLN A 1 94 ? 30.815 39.228 34.918 1.00 43.18 92 GLN A N 1
ATOM 727 C CA . GLN A 1 94 ? 30.140 40.476 34.552 1.00 47.91 92 GLN A CA 1
ATOM 728 C C . GLN A 1 94 ? 30.980 41.382 33.662 1.00 51.85 92 GLN A C 1
ATOM 729 O O . GLN A 1 94 ? 30.444 42.104 32.820 1.00 51.45 92 GLN A O 1
ATOM 735 N N . ASP A 1 95 ? 32.295 41.330 33.840 1.00 51.92 93 ASP A N 1
ATOM 736 C CA . ASP A 1 95 ? 33.195 42.179 33.078 1.00 53.14 93 ASP A CA 1
ATOM 737 C C . ASP A 1 95 ? 33.399 41.697 31.648 1.00 54.17 93 ASP A C 1
ATOM 738 O O . ASP A 1 95 ? 33.645 42.505 30.756 1.00 56.39 93 ASP A O 1
ATOM 743 N N . LYS A 1 96 ? 33.308 40.388 31.429 1.00 46.52 94 LYS A N 1
ATOM 744 C CA . 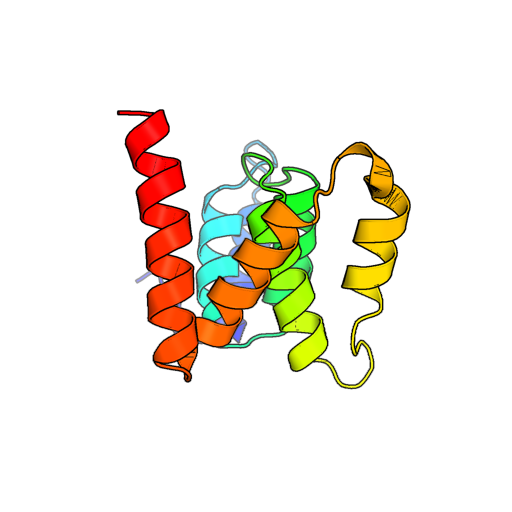LYS A 1 96 ? 33.508 39.836 30.089 1.00 53.68 94 LYS A CA 1
ATOM 745 C C . LYS A 1 96 ? 32.202 39.527 29.343 1.00 52.07 94 LYS A C 1
ATOM 746 O O . LYS A 1 96 ? 32.116 39.744 28.130 1.00 52.53 94 LYS A O 1
ATOM 752 N N . VAL A 1 97 ? 31.195 39.016 30.053 1.00 46.62 95 VAL A N 1
ATOM 753 C CA . VAL A 1 97 ? 29.954 38.598 29.392 1.00 43.33 95 VAL A CA 1
ATOM 754 C C . VAL A 1 97 ? 29.116 39.800 28.968 1.00 45.16 95 VAL A C 1
ATOM 755 O O . VAL A 1 97 ? 28.794 40.673 29.782 1.00 47.45 95 VAL A O 1
ATOM 759 N N . THR A 1 98 ? 28.781 39.851 27.686 1.00 38.62 96 THR A N 1
ATOM 760 C CA . THR A 1 98 ? 27.933 40.915 27.191 1.00 40.86 96 THR A CA 1
ATOM 761 C C . THR A 1 98 ? 26.543 40.373 26.904 1.00 43.91 96 THR A C 1
ATOM 762 O O . THR A 1 98 ? 26.375 39.188 26.612 1.00 38.81 96 THR A O 1
ATOM 766 N N . THR A 1 99 ? 25.545 41.243 26.975 1.00 37.96 97 THR A N 1
ATOM 767 C CA . THR A 1 99 ? 24.191 40.834 26.639 1.00 40.72 97 THR A CA 1
ATOM 768 C C . THR A 1 99 ? 24.156 40.357 25.176 1.00 38.95 97 THR A C 1
ATOM 769 O O . THR A 1 99 ? 23.335 39.515 24.809 1.00 34.00 97 THR A O 1
ATOM 773 N N . SER A 1 100 ? 25.078 40.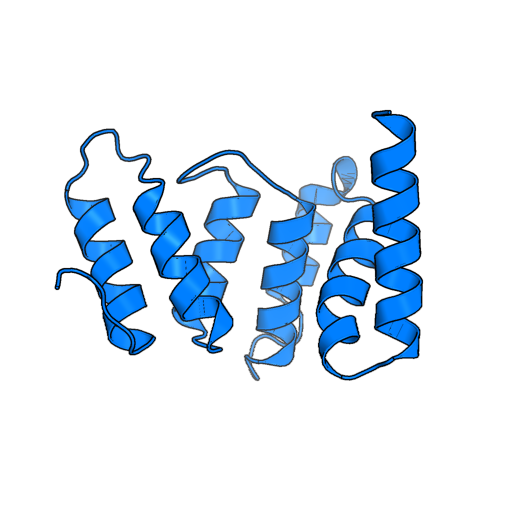871 24.360 1.00 34.58 98 SER A N 1
ATOM 774 C CA . SER A 1 100 ? 25.203 40.455 22.964 1.00 33.94 98 SER A CA 1
ATOM 775 C C . SER A 1 100 ? 25.587 38.972 22.773 1.00 35.28 98 SER A C 1
ATOM 776 O O . SER A 1 100 ? 25.062 38.278 21.890 1.00 27.42 98 SER A O 1
ATOM 779 N N . GLN A 1 101 ? 26.535 38.500 23.577 1.00 33.02 99 GLN A N 1
ATOM 780 C CA . GLN A 1 101 ? 26.931 37.095 23.545 1.00 29.40 99 GLN A CA 1
ATOM 781 C C . GLN A 1 101 ? 25.804 36.211 24.025 1.00 23.94 99 GLN A C 1
ATOM 782 O O . GLN A 1 101 ? 25.587 35.116 23.504 1.00 21.40 99 GLN A O 1
ATOM 788 N N . LEU A 1 102 ? 25.104 36.682 25.043 1.00 25.22 100 LEU A N 1
ATOM 789 C CA . LEU A 1 102 ? 23.998 35.928 25.588 1.00 27.91 100 LEU A CA 1
ATOM 790 C C . LEU A 1 102 ? 22.883 35.829 24.553 1.00 24.71 100 LEU A C 1
ATOM 791 O O . LEU A 1 102 ? 22.291 34.776 24.345 1.00 18.96 100 LEU A O 1
ATOM 796 N N . THR A 1 103 ? 22.612 36.942 23.874 1.00 22.51 101 THR A N 1
ATOM 797 C CA . THR A 1 103 ? 21.595 36.930 22.822 1.00 20.46 101 THR A CA 1
ATOM 798 C C . THR A 1 103 ? 21.929 35.916 21.738 1.00 18.85 101 THR A C 1
ATOM 799 O O . THR A 1 103 ? 21.052 35.198 21.235 1.00 18.53 101 THR A O 1
ATOM 803 N N . GLU A 1 104 ? 23.200 35.829 21.375 1.00 20.74 102 GLU A N 1
ATOM 804 C CA . GLU A 1 104 ? 23.569 34.895 20.320 1.00 21.38 102 GLU A CA 1
ATOM 805 C C . GLU A 1 104 ? 23.394 33.435 20.774 1.00 18.83 102 GLU A C 1
ATOM 806 O O . GLU A 1 104 ? 22.903 32.594 20.023 1.00 17.59 102 GLU A O 1
ATOM 812 N N . ALA A 1 105 ? 23.833 33.135 21.992 1.00 19.15 103 ALA A N 1
ATOM 813 C CA . ALA A 1 105 ? 23.689 31.785 22.533 1.00 16.37 103 ALA A CA 1
ATOM 814 C C . ALA A 1 105 ? 22.215 31.382 22.622 1.00 14.43 103 ALA A C 1
ATOM 815 O O . ALA A 1 105 ? 21.832 30.238 22.313 1.00 16.89 103 ALA A O 1
ATOM 817 N N . LEU A 1 106 ? 21.379 32.320 23.066 1.00 13.44 104 LEU A N 1
ATOM 818 C CA . LEU A 1 106 ? 19.957 32.034 23.212 1.00 14.96 104 LEU A CA 1
ATOM 819 C C . LEU A 1 106 ? 19.276 31.785 21.870 1.00 16.97 104 LEU A C 1
ATOM 820 O O . LEU A 1 106 ? 18.447 30.893 21.744 1.00 16.52 104 LEU A O 1
ATOM 825 N N . TYR A 1 107 ? 19.583 32.605 20.872 1.00 16.32 105 TYR A N 1
ATOM 826 C CA . TYR A 1 107 ? 19.039 32.364 19.542 1.00 17.81 105 TYR A CA 1
ATOM 827 C C . TYR A 1 107 ? 19.556 31.059 18.964 1.00 17.71 105 TYR A C 1
ATOM 828 O O . TYR A 1 107 ? 18.840 30.350 18.274 1.00 19.10 105 TYR A O 1
ATOM 837 N N . GLN A 1 108 ? 20.814 30.741 19.251 1.00 17.21 106 GLN A N 1
ATOM 838 C CA . GLN A 1 108 ? 21.391 29.472 18.784 1.00 17.59 106 GLN A CA 1
ATOM 839 C C . GLN A 1 108 ? 20.586 28.291 19.312 1.00 19.26 106 GLN A C 1
ATOM 840 O O . GLN A 1 108 ? 20.268 27.347 18.580 1.00 22.69 106 GLN A O 1
ATOM 846 N N . MET A 1 109 ? 20.213 28.370 20.585 1.00 17.79 107 MET A N 1
ATOM 847 C CA . MET A 1 109 ? 19.397 27.333 21.211 1.00 18.26 107 MET A CA 1
ATOM 848 C C . MET A 1 109 ? 18.002 2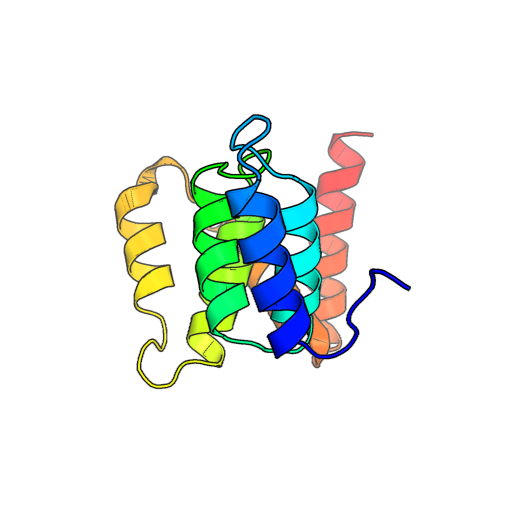7.322 20.609 1.00 20.87 107 MET A C 1
ATOM 849 O O . MET A 1 109 ? 17.449 26.278 20.260 1.00 21.19 107 MET A O 1
ATOM 854 N N . ALA A 1 110 ? 17.429 28.512 20.490 1.00 17.01 108 ALA A N 1
ATOM 855 C CA . ALA A 1 110 ? 16.032 28.637 20.077 1.00 18.15 108 ALA A CA 1
ATOM 856 C C . ALA A 1 110 ? 15.833 28.289 18.601 1.00 21.15 108 ALA A C 1
ATOM 857 O O . ALA A 1 110 ? 14.745 27.886 18.178 1.00 18.72 108 ALA A O 1
ATOM 859 N N . SER A 1 111 ? 16.890 28.434 17.818 1.00 21.50 109 SER A N 1
ATOM 860 C CA . SER A 1 111 ? 16.780 28.226 16.371 1.00 22.57 109 SER A CA 1
ATOM 861 C C . SER A 1 111 ? 16.436 26.775 15.994 1.00 28.41 109 SER A C 1
ATOM 862 O O . SER A 1 111 ? 16.042 26.509 14.865 1.00 26.58 109 SER A O 1
ATOM 865 N N . GLN A 1 112 ? 16.550 25.846 16.934 1.00 27.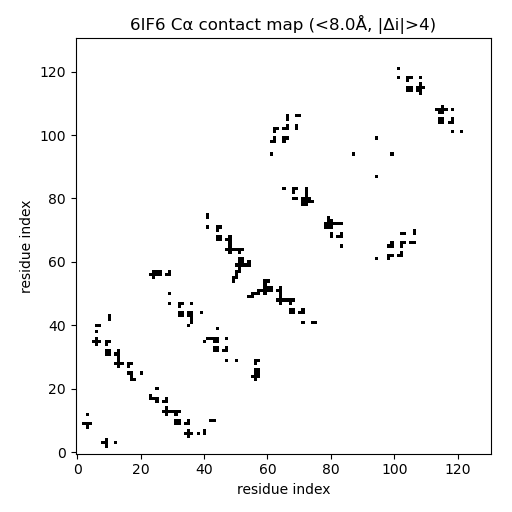17 110 GLN A N 1
ATOM 866 C CA . GLN A 1 112 ? 16.254 24.435 16.640 1.00 33.25 110 GLN A CA 1
ATOM 867 C C . GLN A 1 112 ? 14.790 24.151 16.293 1.00 38.12 110 GLN A C 1
ATOM 868 O O . GLN A 1 112 ? 14.517 23.313 15.428 1.00 33.66 110 GLN A O 1
ATOM 874 N N . HIS A 1 113 ? 13.849 24.836 16.947 1.00 29.60 111 HIS A N 1
ATOM 875 C CA . HIS A 1 113 ? 12.433 24.558 16.697 1.00 32.00 111 HIS A CA 1
ATOM 876 C C . HIS A 1 113 ? 11.585 25.803 16.460 1.00 30.41 111 HIS A C 1
ATOM 877 O O . HIS A 1 113 ? 10.363 25.751 16.566 1.00 30.65 111 HIS A O 1
ATOM 884 N N . ASN A 1 114 ? 12.230 26.916 16.133 1.00 24.59 112 ASN A N 1
ATOM 885 C CA . ASN A 1 114 ? 11.531 28.192 16.013 1.00 26.31 112 ASN A CA 1
ATOM 886 C C . ASN A 1 114 ? 12.069 28.925 14.780 1.00 23.41 112 ASN A C 1
ATOM 887 O O . ASN A 1 114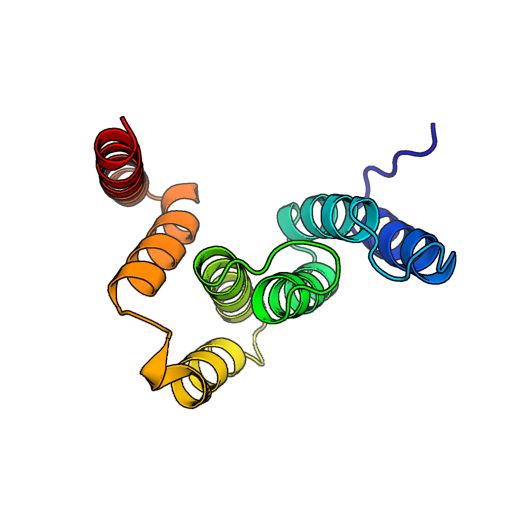 ? 13.215 29.385 14.797 1.00 21.42 112 ASN A O 1
ATOM 892 N N . PRO A 1 115 ? 11.262 29.011 13.698 1.00 26.55 113 PRO A N 1
ATOM 893 C CA . PRO A 1 115 ? 11.736 29.635 12.445 1.00 25.63 113 PRO A CA 1
ATOM 894 C C . PRO A 1 115 ? 12.107 31.110 12.640 1.00 21.98 113 PRO A C 1
ATOM 895 O O . PRO A 1 115 ? 13.030 31.628 12.008 1.00 24.31 113 PRO A O 1
ATOM 899 N N . ALA A 1 116 ? 11.399 31.800 13.521 1.00 22.30 114 ALA A N 1
ATOM 900 C CA . ALA A 1 116 ? 11.725 33.199 13.757 1.00 23.43 114 ALA A CA 1
ATOM 901 C C . ALA A 1 116 ? 13.115 33.325 14.407 1.00 22.35 114 ALA A C 1
ATOM 902 O O . ALA A 1 116 ? 13.879 34.233 14.103 1.00 19.78 114 ALA A O 1
ATOM 904 N N . ALA A 1 117 ? 13.420 32.411 15.316 1.00 21.95 115 ALA A N 1
ATOM 905 C CA . ALA A 1 117 ? 14.726 32.360 15.993 1.00 19.92 115 ALA A CA 1
ATOM 906 C C . ALA A 1 117 ? 15.856 32.041 15.012 1.00 23.27 115 ALA A C 1
ATOM 907 O O . ALA A 1 117 ? 16.945 32.574 15.113 1.00 19.66 115 ALA A O 1
ATOM 909 N N . GLU A 1 118 ? 15.591 31.138 14.083 1.00 20.41 116 GLU A N 1
ATOM 910 C CA . GLU A 1 118 ? 16.605 30.793 13.096 1.00 24.94 116 GLU A CA 1
ATOM 911 C C . GLU A 1 118 ? 16.932 32.017 12.202 1.00 23.34 116 GLU A C 1
ATOM 912 O O . GLU A 1 118 ? 18.099 32.293 11.924 1.00 24.75 116 GLU A O 1
ATOM 918 N N . GLN A 1 119 ? 15.922 32.799 11.822 1.00 26.59 117 GLN A N 1
ATOM 919 C CA . GLN A 1 119 ? 16.184 34.031 11.064 1.00 24.88 117 GLN A CA 1
ATOM 920 C C . GLN A 1 119 ? 17.018 35.044 11.852 1.00 25.19 117 GLN A C 1
ATOM 921 O O . GLN A 1 119 ? 17.965 35.636 11.332 1.00 23.82 117 GLN A O 1
ATOM 927 N N . ALA A 1 120 ? 16.669 35.248 13.113 1.00 21.44 118 ALA A N 1
ATOM 928 C CA . ALA A 1 120 ? 17.383 36.201 13.946 1.00 21.82 118 ALA A CA 1
ATOM 929 C C . ALA A 1 120 ? 18.816 35.731 14.210 1.00 23.22 118 ALA A C 1
ATOM 930 O O . ALA A 1 120 ? 19.753 36.537 14.292 1.00 20.79 118 ALA A O 1
ATOM 932 N N . TYR A 1 121 ? 18.965 34.420 14.373 1.00 20.51 119 TYR A N 1
ATOM 933 C CA . TYR A 1 121 ? 20.281 33.824 14.640 1.00 20.35 119 TYR A CA 1
ATOM 934 C C . TYR A 1 121 ? 21.180 34.047 13.425 1.00 22.42 119 TYR A C 1
ATOM 935 O O . TYR A 1 121 ? 22.310 34.547 13.555 1.00 22.78 119 TYR A O 1
ATOM 944 N N . ASN A 1 122 ? 20.668 33.697 12.249 1.00 22.41 120 ASN A N 1
ATOM 945 C CA . ASN A 1 122 ? 21.426 33.881 11.007 1.00 26.07 120 ASN A CA 1
ATOM 946 C C . ASN A 1 122 ? 21.774 35.340 10.755 1.00 26.71 120 ASN A C 1
ATOM 947 O O . ASN A 1 122 ? 22.842 35.633 10.249 1.00 29.54 120 ASN A O 1
ATOM 952 N N . GLN A 1 123 ? 20.883 36.257 11.128 1.00 27.68 121 GLN A N 1
ATOM 953 C CA . GLN A 1 123 ? 21.163 37.685 10.966 1.00 31.42 121 GLN A CA 1
ATOM 954 C C . GLN A 1 123 ? 22.351 38.093 11.838 1.00 32.47 121 GLN A C 1
ATOM 955 O O . GLN A 1 123 ? 23.231 38.828 11.391 1.00 34.50 121 GLN A O 1
ATOM 961 N N . LEU A 1 124 ? 22.388 37.604 13.077 1.00 28.62 122 LEU A N 1
ATOM 962 C CA . LEU A 1 124 ? 23.528 37.846 13.960 1.00 26.51 122 LEU A CA 1
ATOM 963 C C . LEU A 1 124 ? 24.804 37.260 13.381 1.00 29.71 122 LEU A C 1
ATOM 964 O O . LEU A 1 124 ? 25.835 37.922 13.372 1.00 32.91 122 LEU A O 1
ATOM 969 N N . LEU A 1 125 ? 24.741 36.011 12.915 1.00 26.75 123 LEU A N 1
ATOM 970 C CA . LEU A 1 125 ? 25.929 35.368 12.335 1.00 28.27 123 LEU A CA 1
ATOM 971 C C . LEU A 1 125 ? 26.446 36.118 11.105 1.00 35.12 123 LEU A C 1
ATOM 972 O O . LEU A 1 125 ? 27.652 36.331 10.955 1.00 33.58 123 LEU A O 1
ATOM 977 N N . GLU A 1 126 ? 25.526 36.469 10.206 1.00 30.37 124 GLU A N 1
ATOM 978 C CA . GLU A 1 126 ? 25.895 37.164 8.979 1.00 36.32 124 GLU A CA 1
ATOM 979 C C . GLU A 1 126 ? 26.540 38.522 9.246 1.00 44.10 124 GLU A C 1
ATOM 980 O O . GLU A 1 126 ? 27.486 38.896 8.560 1.00 49.63 124 GLU A O 1
ATOM 986 N N . GLN A 1 127 ? 26.059 39.255 10.244 1.00 42.03 125 GLN A N 1
ATOM 987 C CA . GLN A 1 127 ? 26.676 40.543 10.570 1.00 46.53 125 GLN A CA 1
ATOM 988 C C . GLN A 1 127 ? 28.023 40.367 11.268 1.00 50.25 125 GLN A C 1
ATOM 989 O O . GLN A 1 127 ? 28.935 41.172 11.085 1.00 56.73 125 GLN A O 1
ATOM 995 N N . ARG A 1 128 ? 28.146 39.308 12.060 1.00 46.79 126 ARG A N 1
ATOM 996 C CA . ARG A 1 128 ? 29.387 38.993 12.760 1.00 49.73 126 ARG A CA 1
ATOM 997 C C . ARG A 1 128 ? 30.458 38.541 11.762 1.00 54.92 126 ARG A C 1
ATOM 998 O O . ARG A 1 128 ? 31.652 38.647 12.025 1.00 60.23 126 ARG A O 1
ATOM 1006 N N . PHE A 1 129 ? 30.020 38.045 10.608 1.00 50.44 127 PHE A N 1
ATOM 1007 C CA . PHE A 1 129 ? 30.935 37.525 9.600 1.00 48.67 127 PHE A CA 1
ATOM 1008 C C . PHE A 1 129 ? 31.356 38.603 8.602 1.00 58.86 127 PHE A C 1
ATOM 1009 O O . PHE A 1 129 ? 32.498 38.612 8.138 1.00 60.60 127 PHE A O 1
ATOM 1017 N N . ASN A 1 130 ? 30.437 39.510 8.275 1.00 59.30 128 ASN A N 1
ATOM 1018 C CA . ASN A 1 130 ? 30.719 40.571 7.306 1.00 62.23 128 ASN A CA 1
ATOM 1019 C C . ASN A 1 130 ? 31.617 41.677 7.858 1.00 66.62 128 ASN A C 1
ATOM 1020 O O . ASN A 1 130 ? 32.062 42.546 7.114 1.00 70.60 128 ASN A O 1
ATOM 1025 N N . GLN A 1 131 ? 31.884 41.635 9.161 1.00 70.42 129 GLN A N 1
ATOM 1026 C CA . GLN A 1 131 ? 32.829 42.556 9.792 1.00 71.47 129 GLN A CA 1
ATOM 1027 C C . GLN A 1 131 ? 34.261 42.018 9.682 1.00 75.47 129 GLN A C 1
ATOM 1028 O O . GLN A 1 131 ? 35.223 42.788 9.671 1.00 79.10 129 GLN A O 1
ATOM 1034 N N . LEU A 1 132 ? 34.395 40.696 9.605 1.00 73.79 130 LEU A N 1
ATOM 1035 C CA . LEU A 1 132 ? 35.695 40.057 9.408 1.00 73.38 130 LEU A CA 1
ATOM 1036 C C . LEU A 1 132 ? 36.027 40.042 7.918 1.00 74.86 130 LEU A C 1
ATOM 1037 O O . LEU A 1 132 ? 37.165 39.776 7.521 1.00 79.39 130 LEU A O 1
ATOM 1042 N N . ARG A 1 133 ? 35.013 40.330 7.106 1.00 73.08 131 ARG A N 1
ATOM 1043 C CA . ARG A 1 133 ? 35.129 40.307 5.653 1.00 74.91 131 ARG A CA 1
ATOM 1044 C C . ARG A 1 133 ? 35.425 41.702 5.103 1.00 76.44 131 ARG A C 1
ATOM 1045 O O . ARG A 1 133 ? 36.320 41.879 4.275 1.00 78.50 131 ARG A O 1
#

Nearest PDB structures (foldseek):
  6if6-assembly1_A-2  TM=1.008E+00  e=1.849E-18  Vibrio alginolyticus
  4bwr-assembly1_A  TM=7.195E-01  e=7.452E-03  Escherichia coli CFT073
  6deh-assembly2_B  TM=6.258E-01  e=1.543E-02  Legionella pneumophila subsp. pneumophila str. Philadelphia 1
  1ouv-assembly1_A  TM=7.105E-01  e=3.034E-02  Helicobacter pylori 26695
  3e4b-assembly2_B  TM=5.774E-01  e=3.495E-01  Pseudomonas fluorescens

B-factor: mean 32.33, std 15.54, range [12.81, 79.39]

Foldseek 3Di:
DLDDQALVVLQVVLVVQCVVPPVNQALVSLVSLVSSVVVPDLVSLVVNLVCQCPVRNHHHDPLVNLLSLVSNLVRPPVCVCVVNVVVCVVVVVPDDVLSNLLSVLVNVVPPDVVSVVVNVVSVVVVVVVVD

Radius of gyration: 15.48 Å; Cα contacts (8 Å, |Δi|>4): 165; chains: 1; bounding box: 38×41×34 Å

Sequence (131 aa):
SQAPNDPIEQYEYAQQLLASNKAEASPDTRYWLEQSANQGYLPAQKQLANDFAKGINGEKNETQALYWLTSIALNDPTDQGFLLANFIQRNQDKVTTSQLTEALYQMASQHNPAAEQAYNQLLEQRFNQLR

Solvent-accessible surface area: 8100 Å² total; per-residue (Å²): 153,150,51,25,127,63,28,75,82,10,50,101,34,0,53,114,42,39,76,78,84,200,82,90,50,14,93,83,0,24,104,29,0,51,61,0,2,99,90,47,58,45,50,0,5,78,42,0,5,73,1,13,15,111,27,84,2,34,133,123,50,26,13,38,0,0,13,12,12,4,5,0,18,110,85,11,109,130,16,144,19,130,58,26,58,50,7,55,125,138,25,134,150,104,20,65,118,76,46,39,56,15,0,77,79,31,30,43,21,100,174,70,113,74,7,68,125,28,34,48,102,54,51,107,107,115,110,93,135,131,206

InterPro domains:
  IPR001623 DnaJ domain [cd06257] (281-318)
  IPR011990 Tetratricopeptide-like helical domain superfamily [G3DSA:1.25.40.10] (12-186)
  IPR036869 Chaperone J-domain superfamily [G3DSA:1.10.287.110] (258-324)
  IPR036869 Chaperone J-domain superfamily [SSF46565] (268-321)

Organism: Vibrio alginolyticus (NCBI:txid663)

Secondary structure (DSSP, 8-state):
-----SHHHHHHHHHHHHHT-SSS--HHHHHHHHHHHHTT-HHHHHHHHHHHHHTSSS---HHHHHHHHHHHHHH-TTTTTHHHHHHHHHTTTT--HHHHHHHHHHHHTTT-HHHHHHHHHHHHHHHHTT-